Protein AF-A0A2D4PWD9-F1 (afdb_monomer_lite)

Foldseek 3Di:
DLPVVQFAQALDDPVNVVVVVVVLVVLLVVLCVVLVVCVVCVVVSVVVSVVSVVVVVCVVPVVNVVVVVVVVLVVLVVQLVQLVVQVVVAPPPGDRPASPGNDCDPVNVVLQVVQVVCNNSRNNVVRDDPPRSVSSVVNNVVSVPDPVNVVD

pLDDT: mean 88.58, std 8.9, range [54.0, 98.25]

Structure (mmCIF, N/CA/C/O backbone):
data_AF-A0A2D4PWD9-F1
#
_entry.id   AF-A0A2D4PWD9-F1
#
loop_
_atom_site.group_PDB
_atom_site.id
_atom_site.type_symbol
_atom_site.label_atom_id
_atom_site.label_alt_id
_atom_site.label_comp_id
_atom_site.label_asym_id
_atom_site.label_entity_id
_atom_site.label_seq_id
_atom_site.pdbx_PDB_ins_code
_atom_site.Cartn_x
_atom_site.Cartn_y
_atom_site.Cartn_z
_atom_site.occupancy
_atom_site.B_iso_or_equiv
_atom_site.auth_seq_id
_atom_site.auth_comp_id
_atom_site.auth_asym_id
_atom_site.auth_atom_id
_atom_site.pdbx_PDB_model_num
ATOM 1 N N . ILE A 1 1 ? -8.750 5.562 11.734 1.00 54.00 1 ILE A N 1
ATOM 2 C CA . ILE A 1 1 ? -9.016 4.575 10.631 1.00 54.00 1 ILE A CA 1
ATOM 3 C C . ILE A 1 1 ? -9.297 5.305 9.314 1.00 54.00 1 ILE A C 1
ATOM 5 O O . ILE A 1 1 ? -10.301 6.013 9.223 1.00 54.00 1 ILE A O 1
ATOM 9 N N . LEU A 1 2 ? -8.408 5.111 8.326 1.00 61.44 2 LEU A N 1
ATOM 10 C CA . LEU A 1 2 ? -8.312 5.869 7.065 1.00 61.44 2 LEU A CA 1
ATOM 11 C C . LEU A 1 2 ? -8.272 7.375 7.330 1.00 61.44 2 LEU A C 1
ATOM 13 O O . LEU A 1 2 ? -9.265 8.077 7.161 1.00 61.44 2 LEU A O 1
ATOM 17 N N . HIS A 1 3 ? -7.117 7.818 7.822 1.00 69.50 3 HIS A N 1
ATOM 18 C CA . HIS A 1 3 ? -6.746 9.223 7.958 1.00 69.50 3 HIS A CA 1
ATOM 19 C C . HIS A 1 3 ? -6.850 9.896 6.583 1.00 69.50 3 HIS A C 1
ATOM 21 O O . HIS A 1 3 ? -6.046 9.552 5.710 1.00 69.50 3 HIS A O 1
ATOM 27 N N . PRO A 1 4 ? -7.837 10.785 6.348 1.00 69.12 4 PRO A N 1
ATOM 28 C CA . PRO A 1 4 ? -8.014 11.440 5.049 1.00 69.12 4 PRO A CA 1
ATOM 29 C C . PRO A 1 4 ? -6.763 12.203 4.602 1.00 69.12 4 PRO A C 1
ATOM 31 O O . PRO A 1 4 ? -6.485 12.306 3.414 1.00 69.12 4 PRO A O 1
ATOM 34 N N . GLU A 1 5 ? -5.980 12.686 5.565 1.00 70.94 5 GLU A N 1
ATOM 35 C CA . GLU A 1 5 ? -4.695 13.343 5.356 1.00 70.94 5 GLU A CA 1
ATOM 36 C C . GLU A 1 5 ? -3.582 12.404 4.854 1.00 70.94 5 GLU A C 1
ATOM 38 O O . GLU A 1 5 ? -2.580 12.878 4.325 1.00 70.94 5 GLU A O 1
ATOM 43 N N . LEU A 1 6 ? -3.740 11.082 4.996 1.00 74.25 6 LEU A N 1
ATOM 44 C CA . LEU A 1 6 ? -2.744 10.085 4.583 1.00 74.25 6 LEU A CA 1
ATOM 45 C C . LEU A 1 6 ? -3.172 9.270 3.359 1.00 74.25 6 LEU A C 1
ATOM 47 O O . LEU A 1 6 ? -2.309 8.848 2.594 1.00 74.25 6 LEU A O 1
ATOM 51 N N . ALA A 1 7 ? -4.472 9.026 3.186 1.00 78.81 7 ALA A N 1
ATOM 52 C CA . ALA A 1 7 ? -5.013 8.170 2.135 1.00 78.81 7 ALA A CA 1
ATOM 53 C C . ALA A 1 7 ? -5.867 8.975 1.145 1.00 78.81 7 ALA A C 1
ATOM 55 O O . ALA A 1 7 ? -6.937 9.469 1.496 1.00 78.81 7 ALA A O 1
ATOM 56 N N . VAL A 1 8 ? -5.414 9.049 -0.107 1.00 77.94 8 VAL A N 1
ATOM 57 C CA . VAL A 1 8 ? -6.064 9.768 -1.212 1.00 77.94 8 VAL A CA 1
ATOM 58 C C . VAL A 1 8 ? -6.384 8.777 -2.332 1.00 77.94 8 VAL A C 1
ATOM 60 O O . VAL A 1 8 ? -5.628 7.838 -2.564 1.00 77.94 8 VAL A O 1
ATOM 63 N N . ASP A 1 9 ? -7.509 8.960 -3.025 1.00 80.25 9 ASP A N 1
ATOM 64 C CA . ASP A 1 9 ? -7.923 8.103 -4.151 1.00 80.25 9 ASP A CA 1
ATOM 65 C C . ASP A 1 9 ? -8.087 6.613 -3.769 1.00 80.25 9 ASP A C 1
ATOM 67 O O . ASP A 1 9 ? -7.788 5.701 -4.541 1.00 80.25 9 ASP A O 1
ATOM 71 N N . SER A 1 10 ? -8.558 6.354 -2.543 1.00 82.94 10 SER A N 1
ATOM 72 C CA . SER A 1 10 ? -8.861 5.000 -2.064 1.00 82.94 10 SER A CA 1
ATOM 73 C C . SER A 1 10 ? -9.978 4.352 -2.884 1.00 82.94 10 SER A C 1
ATOM 75 O O . SER A 1 10 ? -10.996 4.977 -3.175 1.00 82.94 10 SER A O 1
ATOM 77 N N . MET A 1 11 ? -9.820 3.063 -3.192 1.00 85.50 11 MET A N 1
ATOM 78 C CA . MET A 1 11 ? -10.855 2.256 -3.849 1.00 85.50 11 MET A CA 1
ATOM 79 C C . MET A 1 11 ? -11.910 1.745 -2.857 1.00 85.50 11 MET A C 1
ATOM 81 O O . MET A 1 11 ? -12.880 1.104 -3.260 1.00 85.50 11 MET A O 1
ATOM 85 N N . ILE A 1 12 ? -11.738 2.012 -1.556 1.00 82.12 12 ILE A N 1
ATOM 86 C CA . ILE A 1 12 ? -12.722 1.675 -0.527 1.00 82.12 12 ILE A CA 1
ATOM 87 C C . ILE A 1 12 ? -13.930 2.610 -0.677 1.00 82.12 12 ILE A C 1
ATOM 89 O O . ILE A 1 12 ? -13.784 3.823 -0.505 1.00 82.12 12 ILE A O 1
ATOM 93 N N . PRO A 1 13 ? -15.143 2.081 -0.919 1.00 82.12 13 PRO A N 1
ATOM 94 C CA . PRO A 1 13 ? -16.329 2.918 -1.032 1.00 82.12 13 PRO A CA 1
ATOM 95 C C . PRO A 1 13 ? -16.609 3.701 0.256 1.00 82.12 13 PRO A C 1
ATOM 97 O O . PRO A 1 13 ? -16.498 3.158 1.358 1.00 82.12 13 PRO A O 1
ATOM 100 N N . ALA A 1 14 ? -17.068 4.950 0.134 1.00 76.69 14 ALA A N 1
ATOM 101 C CA . ALA A 1 14 ? -17.352 5.816 1.284 1.00 76.69 14 ALA A CA 1
ATOM 102 C C . ALA A 1 14 ? -18.317 5.172 2.301 1.00 76.69 14 ALA A C 1
ATOM 104 O O . ALA A 1 14 ? -18.103 5.265 3.512 1.00 76.69 14 ALA A O 1
ATOM 105 N N . TYR A 1 15 ? -19.331 4.439 1.821 1.00 78.38 15 TYR A N 1
ATOM 106 C CA . TYR A 1 15 ? -20.274 3.727 2.689 1.00 78.38 15 TYR A CA 1
ATOM 107 C C . TYR A 1 15 ? -19.588 2.659 3.554 1.00 78.38 15 TYR A C 1
ATOM 109 O O . TYR A 1 15 ? -20.003 2.435 4.691 1.00 78.38 15 TYR A O 1
ATOM 117 N N . ALA A 1 16 ? -18.540 2.001 3.047 1.00 80.25 16 ALA A N 1
ATOM 118 C CA . ALA A 1 16 ? -17.825 0.960 3.777 1.00 80.25 16 ALA A CA 1
ATOM 119 C C . ALA A 1 16 ? -17.038 1.572 4.940 1.00 80.25 16 ALA A C 1
ATOM 121 O O . ALA A 1 16 ? -17.105 1.062 6.057 1.00 80.25 16 ALA A O 1
ATOM 122 N N . THR A 1 17 ? -16.379 2.712 4.714 1.00 74.62 17 THR A N 1
ATOM 123 C CA . THR A 1 17 ? -15.686 3.473 5.765 1.00 74.62 17 THR A CA 1
ATOM 124 C C . THR A 1 17 ? -16.652 3.928 6.860 1.00 74.62 17 THR A C 1
ATOM 126 O O . THR A 1 17 ? -16.373 3.741 8.047 1.00 74.62 17 THR A O 1
ATOM 129 N N . THR A 1 18 ? -17.821 4.457 6.484 1.00 76.81 18 THR A N 1
ATOM 130 C CA . THR A 1 18 ? -18.871 4.852 7.439 1.00 76.81 18 THR A CA 1
ATOM 131 C C . THR A 1 18 ? -19.402 3.653 8.224 1.00 76.81 18 THR A C 1
ATOM 133 O O . THR A 1 18 ? -19.529 3.727 9.447 1.00 76.81 18 THR A O 1
ATOM 136 N N . ARG A 1 19 ? -19.646 2.519 7.553 1.00 81.25 19 ARG A N 1
ATOM 137 C CA . ARG A 1 19 ? -20.114 1.286 8.200 1.00 81.25 19 ARG A CA 1
ATOM 138 C C . ARG A 1 19 ? -19.096 0.738 9.195 1.00 81.25 19 ARG A C 1
ATOM 140 O O . ARG A 1 19 ? -19.495 0.332 10.277 1.00 81.25 19 ARG A O 1
ATOM 147 N N . ILE A 1 20 ? -17.801 0.769 8.871 1.00 78.94 20 ILE A N 1
ATOM 148 C CA . ILE A 1 20 ? -16.732 0.340 9.788 1.00 78.94 20 ILE A CA 1
ATOM 149 C C . ILE A 1 20 ? -16.754 1.189 11.063 1.00 78.94 20 ILE A C 1
ATOM 151 O O . ILE A 1 20 ? -16.763 0.636 12.161 1.00 78.94 20 ILE A O 1
ATOM 155 N N . ARG A 1 21 ? -16.824 2.522 10.934 1.00 74.19 21 ARG A N 1
ATOM 156 C CA . ARG A 1 21 ? -16.899 3.427 12.096 1.00 74.19 21 ARG A CA 1
ATOM 157 C C . ARG A 1 21 ? -18.152 3.177 12.937 1.00 74.19 21 ARG A C 1
ATOM 159 O O . ARG A 1 21 ? -18.052 3.077 14.155 1.00 74.19 21 ARG A O 1
ATOM 166 N N . SER A 1 22 ? -19.309 3.021 12.293 1.00 81.94 22 SER A N 1
ATOM 167 C CA . SER A 1 22 ? -20.564 2.708 12.987 1.00 81.94 22 SER A CA 1
ATOM 168 C C . SER A 1 22 ? -20.499 1.358 13.703 1.00 81.94 22 SER A C 1
ATOM 170 O O . SER A 1 22 ? -20.872 1.270 14.867 1.00 81.94 22 SER A O 1
ATOM 172 N N . GLN A 1 23 ? -19.964 0.318 13.061 1.00 83.44 23 GLN A N 1
ATOM 173 C CA . GLN A 1 23 ? -19.854 -1.014 13.651 1.00 83.44 23 GLN A CA 1
ATOM 174 C C . GLN A 1 23 ? -18.944 -1.025 14.883 1.00 83.44 23 GLN A C 1
ATOM 176 O O . GLN A 1 23 ? -19.243 -1.718 15.854 1.00 83.44 23 GLN A O 1
ATOM 181 N N . ILE A 1 24 ? -17.869 -0.235 14.875 1.00 79.88 24 ILE A N 1
ATOM 182 C CA . ILE A 1 24 ? -16.999 -0.049 16.039 1.00 79.88 24 ILE A CA 1
ATOM 183 C C . ILE A 1 24 ? -17.777 0.560 17.213 1.00 79.88 24 ILE A C 1
ATOM 185 O O . ILE A 1 24 ? -17.752 -0.009 18.304 1.00 79.88 24 ILE A O 1
ATOM 189 N N . GLY A 1 25 ? -18.498 1.664 16.981 1.00 79.62 25 GLY A N 1
ATOM 190 C CA . GLY A 1 25 ? -19.313 2.312 18.015 1.00 79.62 25 GLY A CA 1
ATOM 191 C C . GLY A 1 25 ? -20.409 1.389 18.553 1.00 79.62 25 GLY A C 1
ATOM 192 O O . GLY A 1 25 ? -20.536 1.214 19.761 1.00 79.62 25 GLY A O 1
ATOM 193 N N . ASN A 1 26 ? -21.127 0.707 17.657 1.00 87.06 26 ASN A N 1
ATOM 194 C CA . ASN A 1 26 ? -22.177 -0.240 18.030 1.00 87.06 26 ASN A CA 1
ATOM 195 C C . ASN A 1 26 ? -21.620 -1.403 18.863 1.00 87.06 26 ASN A C 1
ATOM 197 O O . ASN A 1 26 ? -22.232 -1.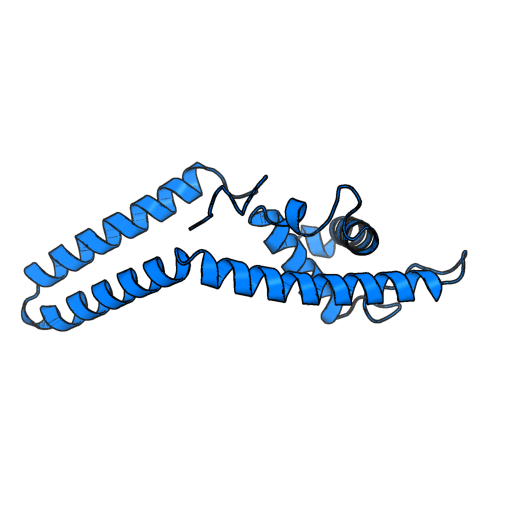797 19.847 1.00 87.06 26 ASN A O 1
ATOM 201 N N . THR A 1 27 ? -20.439 -1.926 18.511 1.00 87.81 27 THR A N 1
ATOM 202 C CA . THR A 1 27 ? -19.793 -3.011 19.269 1.00 87.81 27 THR A CA 1
ATOM 203 C C . THR A 1 27 ? -19.431 -2.564 20.684 1.00 87.81 27 THR A C 1
ATOM 205 O O . THR A 1 27 ? -19.556 -3.346 21.622 1.00 87.81 27 THR A O 1
ATOM 208 N N . GLU A 1 28 ? -18.992 -1.316 20.868 1.00 86.81 28 GLU A N 1
ATOM 209 C CA . GLU A 1 28 ? -18.720 -0.780 22.204 1.00 86.81 28 GLU A CA 1
ATOM 210 C C . GLU A 1 28 ? -19.991 -0.718 23.062 1.00 86.81 28 GLU A C 1
ATOM 212 O O . GLU A 1 28 ? -19.960 -1.142 24.221 1.00 86.81 28 GLU A O 1
ATOM 217 N N . SER A 1 29 ? -21.096 -0.219 22.499 1.00 89.56 29 SER A N 1
ATOM 218 C CA . SER A 1 29 ? -22.393 -0.154 23.182 1.00 89.56 29 SER A CA 1
ATOM 219 C C . SER A 1 29 ? -22.937 -1.544 23.515 1.00 89.56 29 SER A C 1
ATOM 221 O O . SER A 1 29 ? -23.384 -1.768 24.638 1.00 89.56 29 SER A O 1
ATOM 223 N N . GLU A 1 30 ? -22.831 -2.491 22.581 1.00 93.56 30 GLU A N 1
ATOM 224 C CA . GLU A 1 30 ? -23.272 -3.877 22.768 1.00 93.56 30 GLU A CA 1
ATOM 225 C C . GLU A 1 30 ? -22.489 -4.566 23.893 1.00 93.56 30 GLU A C 1
ATOM 227 O O . GLU A 1 30 ? -23.071 -5.214 24.757 1.00 93.56 30 GLU A O 1
ATOM 232 N N . LEU A 1 31 ? -21.162 -4.380 23.943 1.00 93.12 31 LEU A N 1
ATOM 233 C CA . LEU A 1 31 ? -20.327 -4.932 25.015 1.00 93.12 31 LEU A CA 1
ATOM 234 C C . LEU A 1 31 ? -20.689 -4.362 26.388 1.00 93.12 31 LEU A C 1
ATOM 236 O O . LEU A 1 31 ? -20.618 -5.087 27.377 1.00 93.12 31 LEU A O 1
ATOM 240 N N . LYS A 1 32 ? -21.077 -3.082 26.456 1.00 91.94 32 LYS A N 1
ATOM 241 C CA . LYS A 1 32 ? -21.540 -2.467 27.703 1.00 91.94 32 LYS A CA 1
ATOM 242 C C . LYS A 1 32 ? -22.862 -3.088 28.160 1.00 91.94 32 LYS A C 1
ATOM 244 O O . LYS A 1 32 ? -22.972 -3.478 29.315 1.00 91.94 32 LYS A O 1
ATOM 249 N N . LYS A 1 33 ? -23.817 -3.238 27.241 1.00 94.94 33 LYS A N 1
ATOM 250 C CA . LYS A 1 33 ? -25.109 -3.875 27.512 1.00 94.94 33 LYS A CA 1
ATOM 251 C C . LYS A 1 33 ? -24.940 -5.324 27.990 1.00 94.94 33 LYS A C 1
ATOM 253 O O . LYS A 1 33 ? -25.491 -5.697 29.017 1.00 94.94 33 LYS A O 1
ATOM 258 N N . LEU A 1 34 ? -24.104 -6.114 27.312 1.00 95.62 34 LEU A N 1
ATOM 259 C CA . LEU A 1 34 ? -23.828 -7.503 27.701 1.00 95.62 34 LEU A CA 1
ATOM 260 C C . LEU A 1 34 ? -23.184 -7.620 29.090 1.00 95.62 34 LEU A C 1
ATOM 262 O O . LEU A 1 34 ? -23.442 -8.597 29.790 1.00 95.62 34 LEU A O 1
ATOM 266 N N . ALA A 1 35 ? -22.375 -6.636 29.496 1.00 94.75 35 ALA A N 1
ATOM 267 C CA . ALA A 1 35 ? -21.790 -6.585 30.834 1.00 94.75 35 ALA A CA 1
ATOM 268 C C . ALA A 1 35 ? -22.833 -6.297 31.931 1.00 94.75 35 ALA A C 1
ATOM 270 O O . ALA A 1 35 ? -22.670 -6.768 33.052 1.00 94.75 35 ALA A O 1
ATOM 271 N N . GLU A 1 36 ? -23.886 -5.536 31.616 1.00 94.38 36 GLU A N 1
ATOM 272 C CA . GLU A 1 36 ? -25.007 -5.251 32.525 1.00 94.38 36 GLU A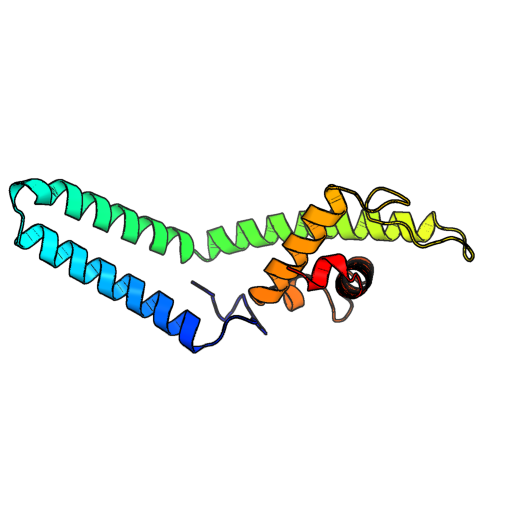 CA 1
ATOM 273 C C . GLU A 1 36 ? -25.970 -6.450 32.625 1.00 94.38 36 GLU A C 1
ATOM 275 O O . GLU A 1 36 ? -26.454 -6.765 33.710 1.00 94.38 36 GLU A O 1
ATOM 280 N N . GLU A 1 37 ? -26.215 -7.148 31.511 1.00 96.56 37 GLU A N 1
ATOM 281 C CA . GLU A 1 37 ? -27.123 -8.305 31.438 1.00 96.56 37 GLU A CA 1
ATOM 282 C C . GLU A 1 37 ? -26.520 -9.606 31.998 1.00 96.56 37 GLU A C 1
ATOM 284 O O . GLU A 1 37 ? -27.268 -10.505 32.378 1.00 96.56 37 GLU A O 1
ATOM 289 N N . ASN A 1 38 ? -25.186 -9.718 32.064 1.00 95.38 38 ASN A N 1
ATOM 290 C CA . ASN A 1 38 ? -24.480 -10.928 32.510 1.00 95.38 38 ASN A CA 1
ATOM 291 C C . ASN A 1 38 ? -23.438 -10.584 33.599 1.00 95.38 38 ASN A C 1
ATOM 293 O O . ASN A 1 38 ? -22.249 -10.442 33.284 1.00 95.38 38 ASN A O 1
ATOM 297 N N . PRO A 1 39 ? -23.852 -10.428 34.875 1.00 93.81 39 PRO A N 1
ATOM 298 C CA . PRO A 1 39 ? -22.962 -10.010 35.966 1.00 93.81 39 PRO A CA 1
ATOM 299 C C . PRO A 1 39 ? -21.792 -10.969 36.228 1.00 93.81 39 PRO A C 1
ATOM 301 O O . PRO A 1 39 ? -20.708 -10.543 36.613 1.00 93.81 39 PRO A O 1
ATOM 304 N N . ASP A 1 40 ? -21.986 -12.264 35.984 1.00 95.50 40 ASP A N 1
ATOM 305 C CA . ASP A 1 40 ? -20.975 -13.320 36.105 1.00 95.50 40 ASP A CA 1
ATOM 306 C C . ASP A 1 40 ? -19.857 -13.212 35.052 1.00 95.50 40 ASP A C 1
ATOM 308 O O . ASP A 1 40 ? -18.727 -13.643 35.286 1.00 95.50 40 ASP A O 1
ATOM 312 N N . LEU A 1 41 ? -20.151 -12.595 33.904 1.00 95.56 41 LEU A N 1
ATOM 313 C CA . LEU A 1 41 ? -19.213 -12.371 32.800 1.00 95.56 41 LEU A CA 1
ATOM 314 C C . LEU A 1 41 ? -18.768 -10.906 32.676 1.00 95.56 41 LEU A C 1
ATOM 316 O O . LEU A 1 41 ? -18.041 -10.561 31.736 1.00 95.56 41 LEU A O 1
ATOM 320 N N . GLN A 1 42 ? -19.179 -10.043 33.608 1.00 94.38 42 GLN A N 1
ATOM 321 C CA . GLN A 1 42 ? -18.963 -8.597 33.554 1.00 94.38 42 GLN A CA 1
ATOM 322 C C . GLN A 1 42 ? -17.486 -8.241 33.325 1.00 94.38 42 GLN A C 1
ATOM 324 O O . GLN A 1 42 ? -17.161 -7.483 32.405 1.00 94.38 42 GLN A O 1
ATOM 329 N N . ASP A 1 43 ? -16.576 -8.852 34.085 1.00 95.44 43 ASP A N 1
ATOM 330 C CA . ASP A 1 43 ? -15.133 -8.615 33.965 1.00 95.44 43 ASP A CA 1
ATOM 331 C C . ASP A 1 43 ? -14.586 -8.991 32.580 1.00 95.44 43 ASP A C 1
ATOM 333 O O . ASP A 1 43 ? -13.749 -8.279 32.014 1.00 95.44 43 ASP A O 1
ATOM 337 N N . ALA A 1 44 ? -15.086 -10.079 31.985 1.00 96.12 44 ALA A N 1
ATOM 338 C CA . ALA A 1 44 ? -14.673 -10.519 30.656 1.00 96.12 44 ALA A CA 1
ATOM 339 C C . ALA A 1 44 ? -15.126 -9.531 29.566 1.00 96.12 44 ALA A C 1
ATOM 341 O O . ALA A 1 44 ? -14.349 -9.204 28.658 1.00 96.12 44 ALA A O 1
ATOM 342 N N . TYR A 1 45 ? -16.352 -9.006 29.668 1.00 95.12 45 TYR A N 1
ATOM 343 C CA . TYR A 1 45 ? -16.868 -7.994 28.744 1.00 95.12 45 TYR A CA 1
ATOM 344 C C . TYR A 1 45 ? -16.136 -6.656 28.883 1.00 95.12 45 TYR A C 1
ATOM 346 O O . TYR A 1 45 ? -15.723 -6.085 27.867 1.00 95.12 45 TYR A O 1
ATOM 354 N N . ILE A 1 46 ? -15.871 -6.200 30.113 1.00 92.31 46 ILE A N 1
ATOM 355 C CA . ILE A 1 46 ? -15.074 -4.991 30.376 1.00 92.31 46 ILE A CA 1
ATOM 356 C C . ILE A 1 46 ? -13.656 -5.151 29.811 1.00 92.31 46 ILE A C 1
ATOM 358 O O . ILE A 1 46 ? -13.150 -4.262 29.117 1.00 92.31 46 ILE A O 1
ATOM 362 N N . ALA A 1 47 ? -13.014 -6.303 30.026 1.00 94.44 47 ALA A N 1
ATOM 363 C CA . ALA A 1 47 ? -11.693 -6.584 29.470 1.00 94.44 47 ALA A CA 1
ATOM 364 C C . ALA A 1 47 ? -11.696 -6.554 27.931 1.00 94.44 47 ALA A C 1
ATOM 366 O O . ALA A 1 47 ? -10.788 -5.983 27.315 1.00 94.44 47 ALA A O 1
ATOM 367 N N . LYS A 1 48 ? -12.725 -7.120 27.289 1.00 93.75 48 LYS A N 1
ATOM 368 C CA . LYS A 1 48 ? -12.891 -7.080 25.828 1.00 93.75 48 LYS A CA 1
ATOM 369 C C . LYS A 1 48 ? -13.112 -5.655 25.317 1.00 93.75 48 LYS A C 1
ATOM 371 O O . LYS A 1 48 ? -12.491 -5.274 24.323 1.00 93.75 48 LYS A O 1
ATOM 376 N N . GLN A 1 49 ? -13.914 -4.851 26.014 1.00 90.44 49 GLN A N 1
ATOM 377 C CA . GLN A 1 49 ? -14.135 -3.440 25.690 1.00 90.44 49 GLN A CA 1
ATOM 378 C C . GLN A 1 49 ? -12.831 -2.633 25.787 1.00 90.44 49 GLN A C 1
ATOM 380 O O . GLN A 1 49 ? -12.497 -1.880 24.871 1.00 90.44 49 GLN A O 1
ATOM 385 N N . LYS A 1 50 ? -12.036 -2.846 26.844 1.00 89.69 50 LYS A N 1
ATOM 386 C CA . LYS A 1 50 ? -10.722 -2.207 27.010 1.00 89.69 50 LYS A CA 1
ATOM 387 C C . LYS A 1 50 ? -9.758 -2.577 25.878 1.00 89.69 50 LYS A C 1
ATOM 389 O O . LYS A 1 50 ? -9.087 -1.700 25.338 1.00 89.69 50 LYS A O 1
ATOM 394 N N . ARG A 1 51 ? -9.721 -3.853 25.470 1.00 88.81 51 ARG A N 1
ATOM 395 C CA . ARG A 1 51 ? -8.916 -4.312 24.320 1.00 88.81 51 ARG A CA 1
ATOM 396 C C . ARG A 1 51 ? -9.357 -3.660 23.008 1.00 88.81 51 ARG A C 1
ATOM 398 O O . ARG A 1 51 ? -8.498 -3.281 22.217 1.00 88.81 51 ARG A O 1
ATOM 405 N N . LEU A 1 52 ? -10.666 -3.522 22.780 1.00 86.50 52 LEU A N 1
ATOM 406 C CA . LEU A 1 52 ? -11.204 -2.846 21.596 1.00 86.50 52 LEU A CA 1
ATOM 407 C C . LEU A 1 52 ? -10.772 -1.373 21.559 1.00 86.50 52 LEU A C 1
ATOM 409 O O . LEU A 1 52 ? -10.228 -0.935 20.549 1.00 86.50 52 LEU A O 1
ATOM 413 N N . LYS A 1 53 ? -10.934 -0.642 22.671 1.00 83.25 53 LYS A N 1
ATOM 414 C CA . LYS A 1 53 ? -10.505 0.761 22.791 1.00 83.25 53 LYS A CA 1
ATOM 415 C C . LYS A 1 53 ? -9.011 0.941 22.558 1.00 83.25 53 LYS A C 1
ATOM 417 O O . LYS A 1 53 ? -8.632 1.806 21.780 1.00 83.25 53 LYS A O 1
ATOM 422 N N . SER A 1 54 ? -8.178 0.099 23.172 1.00 83.38 54 SER A N 1
ATOM 423 C CA . SER A 1 54 ? -6.724 0.149 22.972 1.00 83.38 54 SER A CA 1
ATOM 424 C C . SER A 1 54 ? -6.360 -0.010 21.498 1.00 83.38 54 SER A C 1
ATOM 426 O O . SER A 1 54 ? -5.661 0.835 20.958 1.00 83.38 54 SER A O 1
ATOM 428 N N . LYS A 1 55 ? -6.907 -1.027 20.813 1.00 79.25 55 LYS A N 1
ATOM 429 C CA . LYS A 1 55 ? -6.639 -1.243 19.382 1.00 79.25 55 LYS A CA 1
ATOM 430 C C . LYS A 1 55 ? -7.058 -0.056 18.514 1.00 79.25 55 LYS A C 1
ATOM 432 O O . LYS A 1 55 ? -6.378 0.253 17.543 1.00 79.25 55 LYS A O 1
ATOM 437 N N . LEU A 1 56 ? -8.171 0.600 18.843 1.00 76.75 56 LEU A N 1
ATOM 438 C CA . LEU A 1 56 ? -8.614 1.801 18.129 1.00 76.75 56 LEU A CA 1
ATOM 439 C C . LEU A 1 56 ? -7.650 2.965 18.344 1.00 76.75 56 LEU A C 1
ATOM 441 O O . LEU A 1 56 ? -7.243 3.590 17.373 1.00 76.75 56 LEU A O 1
ATOM 445 N N . MET A 1 57 ? -7.241 3.208 19.591 1.00 73.62 57 MET A N 1
ATOM 446 C CA . MET A 1 57 ? -6.270 4.254 19.919 1.00 73.62 57 MET A CA 1
ATOM 447 C C . MET A 1 57 ? -4.919 4.016 19.239 1.00 73.62 57 MET A C 1
ATOM 449 O O . MET A 1 57 ? -4.335 4.956 18.708 1.00 73.62 57 MET A O 1
ATOM 453 N N . ASP A 1 58 ? -4.450 2.768 19.199 1.00 70.12 58 ASP A N 1
ATOM 454 C CA . ASP A 1 58 ? -3.216 2.398 18.500 1.00 70.12 58 ASP A CA 1
ATOM 455 C C . ASP A 1 58 ? -3.329 2.666 16.990 1.00 70.12 58 ASP A C 1
ATOM 457 O O . ASP A 1 58 ? -2.387 3.158 16.369 1.00 70.12 58 ASP A O 1
ATOM 461 N N . HIS A 1 59 ? -4.498 2.395 16.398 1.00 69.50 59 HIS A N 1
ATOM 462 C CA . HIS A 1 59 ? -4.773 2.645 14.979 1.00 69.50 59 HIS A CA 1
ATOM 463 C C . HIS A 1 59 ? -5.005 4.126 14.640 1.00 69.50 59 HIS A C 1
ATOM 465 O O . HIS A 1 59 ? -4.834 4.504 13.481 1.00 69.50 59 HIS A O 1
ATOM 471 N N . ASP A 1 60 ? -5.402 4.947 15.613 1.00 71.00 60 ASP A N 1
ATOM 472 C CA . ASP A 1 60 ? -5.573 6.398 15.464 1.00 71.00 60 ASP A CA 1
ATOM 473 C C . ASP A 1 60 ? -4.307 7.179 15.875 1.00 71.00 60 ASP A C 1
ATOM 475 O O . ASP A 1 60 ? -4.245 8.405 15.738 1.00 71.00 60 ASP A O 1
ATOM 479 N N . ASN A 1 61 ? -3.257 6.488 16.336 1.00 81.75 61 ASN A N 1
ATOM 480 C CA . ASN A 1 61 ? -1.964 7.094 16.624 1.00 81.75 61 ASN A CA 1
ATOM 481 C C . ASN A 1 61 ? -1.217 7.429 15.323 1.00 81.75 61 ASN A C 1
ATOM 483 O O . ASN A 1 61 ? -0.412 6.647 14.809 1.00 81.75 61 ASN A O 1
ATOM 487 N N . ILE A 1 62 ? -1.444 8.646 14.829 1.00 81.62 62 ILE A N 1
ATOM 488 C CA . ILE A 1 62 ? -0.831 9.178 13.604 1.00 81.62 62 ILE A CA 1
ATOM 489 C C . ILE A 1 62 ? 0.699 9.071 13.626 1.00 81.62 62 ILE A C 1
ATOM 491 O O . ILE A 1 62 ? 1.287 8.746 12.601 1.00 81.62 62 ILE A O 1
ATOM 495 N N . LYS A 1 63 ? 1.358 9.290 14.773 1.00 84.94 63 LYS A N 1
ATOM 496 C CA . LYS A 1 63 ? 2.829 9.216 14.864 1.00 84.94 63 LYS A CA 1
ATOM 497 C C . LYS A 1 63 ? 3.340 7.797 14.629 1.00 84.94 63 LYS A C 1
ATOM 499 O O . LYS A 1 63 ? 4.345 7.599 13.952 1.00 84.94 63 LYS A O 1
ATOM 504 N N . TYR A 1 64 ? 2.649 6.806 15.188 1.00 83.94 64 TYR A N 1
ATOM 505 C CA . TYR A 1 64 ? 2.985 5.402 14.969 1.00 83.94 64 TYR A CA 1
ATOM 506 C C . TYR A 1 64 ? 2.736 4.993 13.513 1.00 83.94 64 TYR A C 1
ATOM 508 O O . TYR A 1 64 ? 3.593 4.368 12.891 1.00 83.94 64 TYR A O 1
ATOM 516 N N . LEU A 1 65 ? 1.606 5.421 12.942 1.00 83.12 65 LEU A N 1
ATOM 517 C CA . LEU A 1 65 ? 1.288 5.181 11.537 1.00 83.12 65 LEU A CA 1
ATOM 518 C C . LEU A 1 65 ? 2.309 5.831 10.593 1.00 83.12 65 LEU A C 1
ATOM 520 O O . LEU A 1 65 ? 2.759 5.182 9.655 1.00 83.12 65 LEU A O 1
ATOM 524 N N . GLN A 1 66 ? 2.721 7.071 10.862 1.00 86.44 66 GLN A N 1
ATOM 525 C CA . GLN A 1 66 ? 3.783 7.756 10.119 1.00 86.44 66 GLN A CA 1
ATOM 526 C C . GLN A 1 66 ? 5.084 6.957 10.148 1.00 86.44 66 GLN A C 1
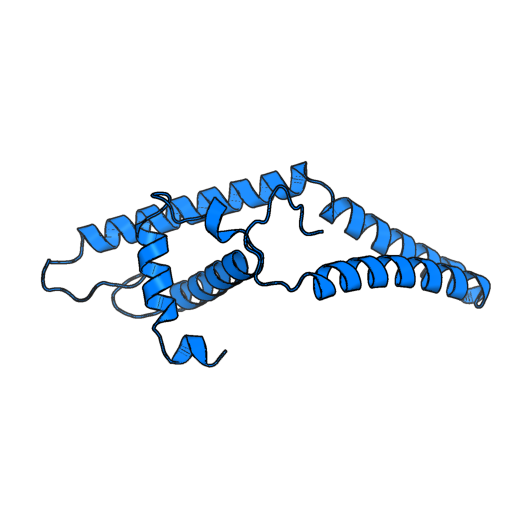ATOM 528 O O . GLN A 1 66 ? 5.653 6.706 9.095 1.00 86.44 66 GLN A O 1
ATOM 533 N N . LYS A 1 67 ? 5.496 6.450 11.316 1.00 90.62 67 LYS A N 1
ATOM 534 C CA . LYS A 1 67 ? 6.699 5.615 11.420 1.00 90.62 67 LYS A CA 1
ATOM 535 C C . LYS A 1 67 ? 6.627 4.370 10.525 1.00 90.62 67 LYS A C 1
ATOM 537 O O . LYS A 1 67 ? 7.589 4.076 9.822 1.00 90.62 67 LYS A O 1
ATOM 542 N N . ILE A 1 68 ? 5.495 3.661 10.523 1.00 89.44 68 ILE A N 1
ATOM 543 C CA . ILE A 1 68 ? 5.290 2.496 9.642 1.00 89.44 68 ILE A CA 1
ATOM 544 C C . ILE A 1 68 ? 5.353 2.915 8.169 1.00 89.44 68 ILE A C 1
ATOM 546 O O . ILE A 1 68 ? 5.955 2.227 7.347 1.00 89.44 68 ILE A O 1
ATOM 550 N N . LEU A 1 69 ? 4.729 4.042 7.825 1.00 89.06 69 LEU A N 1
ATOM 551 C CA . LEU A 1 69 ? 4.733 4.571 6.465 1.00 89.06 69 LEU A CA 1
ATOM 552 C C . LEU A 1 69 ? 6.136 4.987 6.003 1.00 89.06 69 LEU A C 1
ATOM 554 O O . LEU A 1 69 ? 6.449 4.803 4.830 1.00 89.06 69 LEU A O 1
ATOM 558 N N . ASP A 1 70 ? 6.975 5.504 6.896 1.00 92.25 70 ASP A N 1
ATOM 559 C CA . ASP A 1 70 ? 8.363 5.866 6.598 1.00 92.25 70 ASP A CA 1
ATOM 560 C C . ASP A 1 70 ? 9.241 4.617 6.415 1.00 92.25 70 ASP A C 1
ATOM 562 O O . ASP A 1 70 ? 10.101 4.573 5.537 1.00 92.25 70 ASP A O 1
ATOM 566 N N . GLU A 1 71 ? 9.019 3.570 7.215 1.00 94.56 71 GLU A N 1
ATOM 567 C CA . GLU A 1 71 ? 9.670 2.266 7.028 1.00 94.56 71 GLU A CA 1
ATOM 568 C C . GLU A 1 71 ? 9.267 1.628 5.693 1.00 94.56 71 GLU A C 1
ATOM 570 O O . GLU A 1 71 ? 10.129 1.147 4.956 1.00 94.56 71 GLU A O 1
ATOM 575 N N . LEU A 1 72 ? 7.981 1.694 5.336 1.00 93.19 72 LEU A N 1
ATOM 576 C CA . LEU A 1 72 ? 7.494 1.256 4.031 1.00 93.19 72 LEU A CA 1
ATOM 577 C C . LEU A 1 72 ? 8.161 2.037 2.893 1.00 93.19 72 LEU A C 1
ATOM 579 O O . LEU A 1 72 ? 8.578 1.429 1.912 1.00 93.19 72 LEU A O 1
ATOM 583 N N . GLU A 1 73 ? 8.282 3.362 3.003 1.00 93.94 73 GLU A N 1
ATOM 584 C CA . GLU A 1 73 ? 8.929 4.172 1.965 1.00 93.94 73 GLU A CA 1
ATOM 585 C C . GLU A 1 73 ? 10.379 3.752 1.721 1.00 93.94 73 GLU A C 1
ATOM 587 O O . GLU A 1 73 ? 10.757 3.605 0.562 1.00 93.94 73 GLU A O 1
ATOM 592 N N . LYS A 1 74 ? 11.141 3.446 2.777 1.00 96.75 74 LYS A N 1
ATOM 593 C CA . LYS A 1 74 ? 12.513 2.929 2.645 1.00 96.75 74 LYS A CA 1
ATOM 594 C C . LYS A 1 74 ? 12.567 1.605 1.887 1.00 96.75 74 LYS A C 1
ATOM 596 O O . LYS A 1 74 ? 13.459 1.404 1.070 1.00 96.75 74 LYS A O 1
ATOM 601 N N . VAL A 1 75 ? 11.617 0.702 2.139 1.00 97.12 75 VAL A N 1
ATOM 602 C CA . VAL A 1 75 ? 11.528 -0.567 1.399 1.00 97.12 75 VAL A CA 1
ATOM 603 C C . VAL A 1 75 ? 11.194 -0.308 -0.071 1.00 97.12 75 VAL A C 1
ATOM 605 O O . VAL A 1 75 ? 11.803 -0.909 -0.951 1.00 97.12 75 VAL A O 1
ATOM 608 N N . LEU A 1 76 ? 10.274 0.615 -0.365 1.00 97.50 76 LEU A N 1
ATOM 609 C CA . LEU A 1 76 ? 9.941 0.970 -1.748 1.00 97.50 76 LEU A CA 1
ATOM 610 C C . LEU A 1 76 ? 11.104 1.662 -2.474 1.00 97.50 76 LEU A C 1
ATOM 612 O O . LEU A 1 76 ? 11.246 1.464 -3.676 1.00 97.50 76 LEU A O 1
ATOM 616 N N . ASP A 1 77 ? 11.950 2.420 -1.772 1.00 98.12 77 ASP A N 1
ATOM 617 C CA . ASP A 1 77 ? 13.178 2.993 -2.343 1.00 98.12 77 ASP A CA 1
ATOM 618 C C . ASP A 1 77 ? 14.195 1.908 -2.716 1.00 98.12 77 ASP A C 1
ATOM 620 O O . ASP A 1 77 ? 14.813 1.970 -3.780 1.00 98.12 77 ASP A O 1
ATOM 624 N N . GLN A 1 78 ? 14.328 0.872 -1.883 1.00 98.25 78 GLN A N 1
ATOM 625 C CA . GLN A 1 78 ? 15.172 -0.285 -2.196 1.00 98.25 78 GLN A CA 1
ATOM 626 C C . GLN A 1 78 ? 14.645 -1.049 -3.414 1.00 98.25 78 GLN A C 1
ATOM 628 O O . GLN A 1 78 ? 15.424 -1.409 -4.293 1.00 98.25 78 GLN A O 1
ATOM 633 N N . VAL A 1 79 ? 13.327 -1.254 -3.499 1.00 98.19 79 VAL A N 1
ATOM 634 C CA . VAL A 1 79 ? 12.690 -1.889 -4.663 1.00 98.19 79 VAL A CA 1
ATOM 635 C C . VAL A 1 79 ? 12.887 -1.052 -5.926 1.00 98.19 79 VAL A C 1
ATOM 637 O O . VAL A 1 79 ? 13.233 -1.608 -6.960 1.00 98.19 79 VAL A O 1
ATOM 640 N N . GLU A 1 80 ? 12.701 0.267 -5.856 1.00 98.12 80 GLU A N 1
ATOM 641 C CA . GLU A 1 80 ? 12.940 1.167 -6.991 1.00 98.12 80 GLU A CA 1
ATOM 642 C C . GLU A 1 80 ? 14.386 1.067 -7.488 1.00 98.12 80 GLU A C 1
ATOM 644 O O . GLU A 1 80 ? 14.615 0.948 -8.688 1.00 98.12 80 GLU A O 1
ATOM 649 N N . THR A 1 81 ? 15.347 1.056 -6.560 1.00 98.12 81 THR A N 1
ATOM 650 C CA . THR A 1 81 ? 16.776 0.929 -6.877 1.00 98.12 81 THR A CA 1
ATOM 651 C C . THR A 1 81 ? 17.075 -0.401 -7.564 1.00 98.12 81 THR A C 1
ATOM 653 O O . THR A 1 81 ? 17.790 -0.437 -8.563 1.00 98.12 81 THR A O 1
ATOM 656 N N . GLU A 1 82 ? 16.505 -1.498 -7.061 1.00 97.62 82 GLU A N 1
ATOM 657 C CA . GLU A 1 82 ? 16.675 -2.812 -7.678 1.00 97.62 82 GLU A CA 1
ATOM 658 C C . GLU A 1 82 ? 16.040 -2.852 -9.075 1.00 97.62 82 GLU A C 1
ATOM 660 O O . GLU A 1 82 ? 16.676 -3.310 -10.018 1.00 97.62 82 GLU A O 1
ATOM 665 N N . LEU A 1 83 ? 14.830 -2.313 -9.257 1.00 96.81 83 LEU A N 1
ATOM 666 C CA . LEU A 1 83 ? 14.178 -2.255 -10.570 1.00 96.81 83 LEU A CA 1
ATOM 667 C C . LEU A 1 83 ? 14.961 -1.399 -11.573 1.00 96.81 83 LEU A C 1
ATOM 669 O O . LEU A 1 83 ? 15.071 -1.775 -12.741 1.00 96.81 83 LEU A O 1
ATOM 673 N N . GLN A 1 84 ? 15.531 -0.279 -11.124 1.00 96.06 84 GLN A N 1
ATOM 674 C CA . GLN A 1 84 ? 16.407 0.547 -11.949 1.00 96.06 84 GLN A CA 1
ATOM 675 C C . GLN A 1 84 ? 17.642 -0.242 -12.393 1.00 96.06 84 GLN A C 1
ATOM 677 O O . GLN A 1 84 ? 17.915 -0.325 -13.589 1.00 96.06 84 GLN A O 1
ATOM 682 N N . ARG A 1 85 ? 18.338 -0.884 -11.448 1.00 95.50 85 ARG A N 1
ATOM 683 C CA . ARG A 1 85 ? 19.506 -1.720 -11.740 1.00 95.50 85 ARG A CA 1
ATOM 684 C C . ARG A 1 85 ? 19.181 -2.798 -12.775 1.00 95.50 85 ARG A C 1
ATOM 686 O O . ARG A 1 85 ? 19.951 -3.021 -13.703 1.00 95.50 85 ARG A O 1
ATOM 693 N N . ARG A 1 86 ? 18.020 -3.446 -12.653 1.00 92.75 86 ARG A N 1
ATOM 694 C CA . ARG A 1 86 ? 17.573 -4.458 -13.620 1.00 92.75 86 ARG A CA 1
ATOM 695 C C . ARG A 1 86 ? 17.368 -3.885 -15.014 1.00 92.75 86 ARG A C 1
ATOM 697 O O . ARG A 1 86 ? 17.747 -4.536 -15.982 1.00 92.75 86 ARG A O 1
ATOM 704 N N . ASN A 1 87 ? 16.800 -2.689 -15.128 1.00 91.38 87 ASN A N 1
ATOM 705 C CA . ASN A 1 87 ? 16.637 -2.025 -16.419 1.00 91.38 87 ASN A CA 1
ATOM 706 C C . ASN A 1 87 ? 17.994 -1.676 -17.050 1.00 91.38 87 ASN A C 1
ATOM 708 O O . ASN A 1 87 ? 18.161 -1.878 -18.247 1.00 91.38 87 ASN A O 1
ATOM 712 N N . GLU A 1 88 ? 18.967 -1.224 -16.255 1.00 92.44 88 GLU A N 1
ATOM 713 C CA . GLU A 1 88 ? 20.329 -0.902 -16.717 1.00 92.44 88 GLU A CA 1
ATOM 714 C C . GLU A 1 88 ? 21.124 -2.147 -17.153 1.00 92.44 88 GLU A C 1
ATOM 716 O O . GLU A 1 88 ? 21.905 -2.088 -18.100 1.00 92.44 88 GLU A O 1
ATOM 721 N N . GLU A 1 89 ? 20.910 -3.287 -16.491 1.00 90.50 89 GLU A N 1
ATOM 722 C CA . GLU A 1 89 ? 21.530 -4.574 -16.839 1.00 90.50 89 GLU A CA 1
ATOM 723 C C . GLU A 1 89 ? 20.842 -5.273 -18.034 1.00 90.50 89 GLU A C 1
ATOM 725 O O . GLU A 1 89 ? 21.368 -6.257 -18.559 1.00 90.50 89 GLU A O 1
ATOM 730 N N . THR A 1 90 ? 19.674 -4.791 -18.480 1.00 87.62 90 THR A N 1
ATOM 731 C CA . THR A 1 90 ? 18.912 -5.405 -19.578 1.00 87.62 90 THR A CA 1
ATOM 732 C C . THR A 1 90 ? 19.365 -4.851 -20.935 1.00 87.62 90 THR A C 1
ATOM 734 O O . THR A 1 90 ? 19.291 -3.643 -21.151 1.00 87.62 90 THR A O 1
ATOM 737 N N . PRO A 1 91 ? 19.787 -5.699 -21.894 1.00 82.06 91 PRO A N 1
ATOM 738 C CA . PRO A 1 91 ? 20.128 -5.244 -23.243 1.00 82.06 91 PRO A CA 1
ATOM 739 C C . PRO A 1 91 ? 18.920 -4.608 -23.948 1.00 82.06 91 PRO A C 1
ATOM 741 O O . PRO A 1 91 ? 17.798 -5.060 -23.740 1.00 82.06 91 PRO A O 1
ATOM 744 N N . GLU A 1 92 ? 19.131 -3.655 -24.866 1.00 74.44 92 GLU A N 1
ATOM 745 C CA . GLU A 1 92 ? 18.043 -2.960 -25.597 1.00 74.44 92 GLU A CA 1
ATOM 746 C C . GLU A 1 92 ? 17.053 -3.900 -26.317 1.00 74.44 92 GLU A C 1
ATOM 748 O O . GLU A 1 92 ? 15.885 -3.561 -26.487 1.00 74.44 92 GLU A O 1
ATOM 753 N N . ASN A 1 93 ? 17.496 -5.104 -26.696 1.00 71.75 93 ASN A N 1
ATOM 754 C CA . ASN A 1 93 ? 16.680 -6.127 -27.367 1.00 71.75 93 ASN A CA 1
ATOM 755 C C . ASN A 1 93 ? 16.249 -7.278 -26.434 1.00 71.75 93 ASN A C 1
ATOM 757 O O . ASN A 1 93 ? 15.705 -8.285 -26.892 1.00 71.75 93 ASN A O 1
ATOM 761 N N . GLY A 1 94 ? 16.554 -7.172 -25.140 1.00 73.44 94 GLY A N 1
ATOM 762 C CA . GLY A 1 94 ? 16.236 -8.167 -24.125 1.00 73.44 94 GLY A CA 1
ATOM 763 C C . GLY A 1 94 ? 14.801 -8.046 -23.618 1.00 73.44 94 GLY A C 1
ATOM 764 O O . GLY A 1 94 ? 14.186 -6.981 -23.640 1.00 73.44 94 GLY A O 1
ATOM 765 N N . HIS A 1 95 ? 14.254 -9.153 -23.117 1.00 79.75 95 HIS A N 1
ATOM 766 C CA . HIS A 1 95 ? 12.995 -9.098 -22.380 1.00 79.75 95 HIS A CA 1
ATOM 767 C C . HIS A 1 95 ? 13.226 -8.396 -21.044 1.00 79.75 95 HIS A C 1
ATOM 769 O O . HIS A 1 95 ? 14.152 -8.747 -20.318 1.00 79.75 95 HIS A O 1
ATOM 775 N N . GLN A 1 96 ? 12.351 -7.454 -20.689 1.00 84.81 96 GLN A N 1
ATOM 776 C CA . GLN A 1 96 ? 12.450 -6.776 -19.402 1.00 84.81 96 GLN A CA 1
ATOM 777 C C . GLN A 1 96 ? 12.295 -7.794 -18.251 1.00 84.81 96 GLN A C 1
ATOM 779 O O . GLN A 1 96 ? 11.248 -8.464 -18.172 1.00 84.81 96 GLN A O 1
ATOM 784 N N . PRO A 1 97 ? 13.283 -7.922 -17.351 1.00 92.44 97 PRO A N 1
ATOM 785 C CA . PRO A 1 97 ? 13.216 -8.833 -16.216 1.00 92.44 97 PRO A CA 1
ATOM 786 C C . PRO A 1 97 ? 12.158 -8.382 -15.195 1.00 92.44 97 PRO A C 1
ATOM 788 O O . PRO A 1 97 ? 11.590 -7.290 -15.270 1.00 92.44 97 PRO A O 1
ATOM 791 N N . TRP A 1 98 ? 11.845 -9.276 -14.267 1.00 95.69 98 TRP A N 1
ATOM 792 C CA . TRP A 1 98 ? 11.083 -9.024 -13.047 1.00 95.69 98 TRP A CA 1
ATOM 793 C C . TRP A 1 98 ? 12.028 -8.642 -11.896 1.00 95.69 98 TRP A C 1
ATOM 795 O O . TRP A 1 98 ? 13.234 -8.500 -12.105 1.00 95.69 98 TRP A O 1
ATOM 805 N N . LEU A 1 99 ? 11.502 -8.474 -10.678 1.00 95.81 99 LEU A N 1
ATOM 806 C CA . LEU A 1 99 ? 12.246 -7.900 -9.553 1.00 95.81 99 LEU A CA 1
ATOM 807 C C . LEU A 1 99 ? 13.567 -8.628 -9.267 1.00 95.81 99 LEU A C 1
ATOM 809 O O . LEU A 1 99 ? 14.572 -7.991 -8.971 1.00 95.81 99 LEU A O 1
ATOM 813 N N . CYS A 1 100 ? 13.569 -9.960 -9.355 1.00 93.62 100 CYS A N 1
ATOM 814 C CA . CYS A 1 100 ? 14.723 -10.790 -8.996 1.00 93.62 100 CYS A CA 1
ATOM 815 C C . CYS A 1 100 ? 15.322 -11.578 -10.174 1.00 93.62 100 CYS A C 1
ATOM 817 O O . CYS A 1 100 ? 16.119 -12.487 -9.945 1.00 93.62 100 CYS A O 1
ATOM 819 N N . GLY A 1 101 ? 14.951 -11.272 -11.421 1.00 90.69 101 GLY A N 1
ATOM 820 C CA . GLY A 1 101 ? 15.465 -11.967 -12.607 1.00 90.69 101 GLY A CA 1
ATOM 821 C C . GLY A 1 101 ? 14.434 -12.120 -13.722 1.00 90.69 101 GLY A C 1
ATOM 822 O O . GLY A 1 101 ? 13.398 -11.471 -13.719 1.00 90.69 101 GLY A O 1
ATOM 823 N N . GLU A 1 102 ? 14.702 -12.989 -14.694 1.00 91.38 102 GLU A N 1
ATOM 824 C CA . GLU A 1 102 ? 13.874 -13.118 -15.907 1.00 91.38 102 GLU A CA 1
ATOM 825 C C . GLU A 1 102 ? 12.470 -13.685 -15.653 1.00 91.38 102 GLU A C 1
ATOM 827 O O . GLU A 1 102 ? 11.521 -13.379 -16.380 1.00 91.38 102 GLU A O 1
ATOM 832 N N . PHE A 1 103 ? 12.319 -14.502 -14.610 1.00 92.81 103 PHE A N 1
ATOM 833 C CA . PHE A 1 103 ? 11.072 -15.187 -14.290 1.00 92.81 103 PHE A CA 1
ATOM 834 C C . PHE A 1 103 ? 10.327 -14.503 -13.152 1.00 92.81 103 PHE A C 1
ATOM 836 O O . PHE A 1 103 ? 10.918 -14.019 -12.191 1.00 92.81 103 PHE A O 1
ATOM 843 N N . PHE A 1 104 ? 9.000 -14.530 -13.242 1.00 95.19 104 PHE A N 1
ATOM 844 C CA . PHE A 1 104 ? 8.143 -14.031 -12.176 1.00 95.19 104 PHE A CA 1
ATOM 845 C C . PHE A 1 104 ? 8.166 -14.989 -10.990 1.00 95.19 104 PHE A C 1
ATOM 847 O O . PHE A 1 104 ? 7.789 -16.156 -11.113 1.00 95.19 104 PHE A O 1
ATOM 854 N N . SER A 1 105 ? 8.597 -14.474 -9.851 1.00 95.69 105 SER A N 1
ATOM 855 C CA . SER A 1 105 ? 8.925 -15.236 -8.656 1.00 95.69 105 SER A CA 1
ATOM 856 C C . SER A 1 105 ? 7.978 -14.927 -7.492 1.00 95.69 105 SER A C 1
ATOM 858 O O . SER A 1 105 ? 7.061 -14.108 -7.587 1.00 95.69 105 SER A O 1
ATOM 860 N N . LEU A 1 106 ? 8.218 -15.565 -6.344 1.00 96.75 106 LEU A N 1
ATOM 861 C CA . LEU A 1 106 ? 7.499 -15.268 -5.102 1.00 96.75 106 LEU A CA 1
ATOM 862 C C . LEU A 1 106 ? 7.704 -13.817 -4.629 1.00 96.75 106 LEU A C 1
ATOM 864 O O . LEU A 1 106 ? 6.796 -13.235 -4.026 1.00 96.75 106 LEU A O 1
ATOM 868 N N . ALA A 1 107 ? 8.869 -13.227 -4.914 1.00 96.94 107 ALA A N 1
ATOM 869 C CA . ALA A 1 107 ? 9.134 -11.828 -4.598 1.00 96.94 107 ALA A CA 1
ATOM 870 C C . ALA A 1 107 ? 8.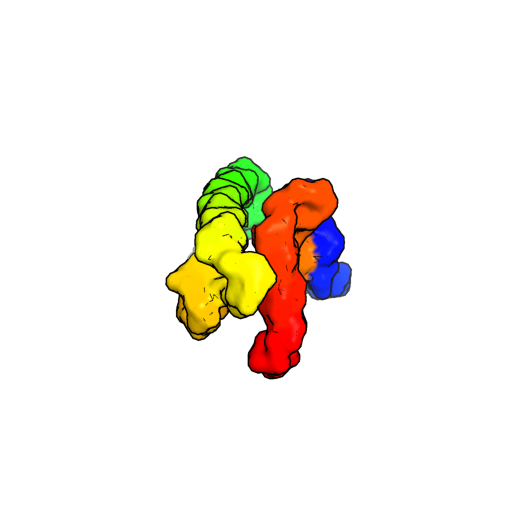176 -10.916 -5.380 1.00 96.94 107 ALA A C 1
ATOM 872 O O . ALA A 1 107 ? 7.572 -10.007 -4.812 1.00 96.94 107 ALA A O 1
ATOM 873 N N . ASP A 1 108 ? 7.936 -11.244 -6.650 1.00 97.38 108 ASP A N 1
ATOM 874 C CA . ASP A 1 108 ? 7.034 -10.498 -7.520 1.00 97.38 108 ASP A CA 1
ATOM 875 C C . ASP A 1 108 ? 5.564 -10.662 -7.130 1.00 97.38 108 ASP A C 1
ATOM 877 O O . ASP A 1 108 ? 4.815 -9.688 -7.170 1.00 97.38 108 ASP A O 1
ATOM 881 N N . VAL A 1 109 ? 5.151 -11.861 -6.693 1.00 96.69 109 VAL A N 1
ATOM 882 C CA . VAL A 1 109 ? 3.814 -12.097 -6.111 1.00 96.69 109 VAL A CA 1
ATOM 883 C C . VAL A 1 109 ? 3.604 -11.203 -4.890 1.00 96.69 109 VAL A C 1
ATOM 885 O O . VAL A 1 109 ? 2.604 -10.490 -4.802 1.00 96.69 109 VAL A O 1
ATOM 888 N N . SER A 1 110 ? 4.561 -11.224 -3.961 1.00 96.88 110 SER A N 1
ATOM 889 C CA . SER A 1 110 ? 4.494 -10.454 -2.717 1.00 96.88 110 SER A CA 1
ATOM 890 C C . SER A 1 110 ? 4.439 -8.952 -2.993 1.00 96.88 110 SER A C 1
ATOM 892 O O . SER A 1 110 ? 3.589 -8.250 -2.437 1.00 96.88 110 SER A O 1
ATOM 894 N N . LEU A 1 111 ? 5.293 -8.461 -3.897 1.00 97.50 111 LEU A N 1
ATOM 895 C CA . LEU A 1 111 ? 5.311 -7.058 -4.295 1.00 97.50 111 LEU A CA 1
ATOM 896 C C . LEU A 1 111 ? 4.014 -6.667 -5.016 1.00 97.50 111 LEU A C 1
ATOM 898 O O . LEU A 1 111 ? 3.393 -5.678 -4.640 1.00 97.50 111 LEU A O 1
ATOM 902 N N . ALA A 1 112 ? 3.548 -7.457 -5.986 1.00 97.00 112 ALA A N 1
ATOM 903 C CA . ALA A 1 112 ? 2.320 -7.197 -6.741 1.00 97.00 112 ALA A CA 1
ATOM 904 C C . ALA A 1 112 ? 1.094 -7.029 -5.831 1.00 97.00 112 ALA A C 1
ATOM 906 O O . ALA A 1 112 ? 0.363 -6.041 -5.938 1.00 97.00 112 ALA A O 1
ATOM 907 N N . VAL A 1 113 ? 0.890 -7.968 -4.902 1.00 96.06 113 VAL A N 1
ATOM 908 C CA . VAL A 1 113 ? -0.225 -7.918 -3.944 1.00 96.06 113 VAL A CA 1
ATOM 909 C C . VAL A 1 113 ? -0.077 -6.727 -2.997 1.00 96.06 113 VAL A C 1
ATOM 911 O O . VAL A 1 113 ? -1.060 -6.037 -2.719 1.00 96.06 113 VAL A O 1
ATOM 914 N N . THR A 1 114 ? 1.144 -6.438 -2.543 1.00 95.94 114 THR A N 1
ATOM 915 C CA . THR A 1 114 ? 1.422 -5.288 -1.671 1.00 95.94 114 THR A CA 1
ATOM 916 C C . THR A 1 114 ? 1.094 -3.969 -2.369 1.00 95.94 114 THR A C 1
ATOM 918 O O . THR A 1 114 ? 0.330 -3.171 -1.829 1.00 95.94 114 THR A O 1
ATOM 921 N N . LEU A 1 115 ? 1.591 -3.752 -3.590 1.00 96.25 115 LEU A N 1
ATOM 922 C CA . LEU A 1 115 ? 1.314 -2.544 -4.374 1.00 96.25 115 LEU A CA 1
ATOM 923 C C . LEU A 1 115 ? -0.179 -2.402 -4.670 1.00 96.25 115 LEU A C 1
ATOM 925 O O . LEU A 1 115 ? -0.751 -1.322 -4.507 1.00 96.25 115 LEU A O 1
ATOM 929 N N . HIS A 1 116 ? -0.855 -3.500 -5.006 1.00 95.69 116 HIS A N 1
ATOM 930 C CA . HIS A 1 116 ? -2.293 -3.445 -5.222 1.00 95.69 116 HIS A CA 1
ATOM 931 C C . HIS A 1 116 ? -3.053 -3.084 -3.950 1.00 95.69 116 HIS A C 1
ATOM 933 O O . HIS A 1 116 ? -3.964 -2.251 -4.001 1.00 95.69 116 HIS A O 1
ATOM 939 N N . ARG A 1 117 ? -2.642 -3.621 -2.797 1.00 93.25 117 ARG A N 1
ATOM 940 C CA . ARG A 1 117 ? -3.240 -3.264 -1.513 1.00 93.25 117 ARG A CA 1
ATOM 941 C C . ARG A 1 117 ? -3.008 -1.798 -1.169 1.00 93.25 117 ARG A C 1
ATOM 943 O O . ARG A 1 117 ? -3.953 -1.151 -0.730 1.00 93.25 117 ARG A O 1
ATOM 950 N N . LEU A 1 118 ? -1.806 -1.271 -1.403 1.00 93.12 1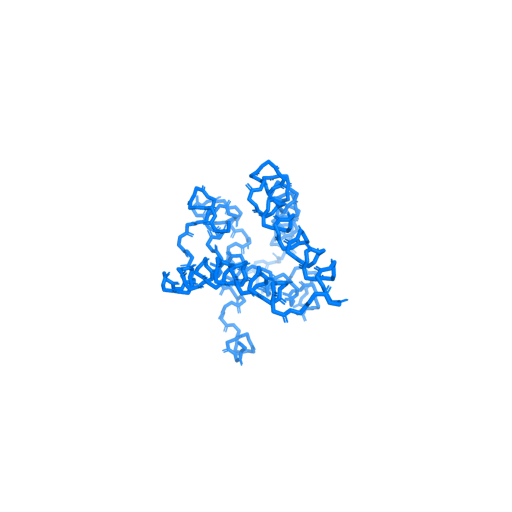18 LEU A N 1
ATOM 951 C CA . LEU A 1 118 ? -1.484 0.145 -1.210 1.00 93.12 118 LEU A CA 1
ATOM 952 C C . LEU A 1 118 ? -2.342 1.045 -2.108 1.00 93.12 118 LEU A C 1
ATOM 954 O O . LEU A 1 118 ? -2.885 2.037 -1.625 1.00 93.12 118 LEU A O 1
ATOM 958 N N . LYS A 1 119 ? -2.552 0.673 -3.379 1.00 92.75 119 LYS A N 1
ATOM 959 C CA . LYS A 1 119 ? -3.489 1.378 -4.268 1.00 92.75 119 LYS A CA 1
ATOM 960 C C . LYS A 1 119 ? -4.923 1.297 -3.753 1.00 92.75 119 LYS A C 1
ATOM 962 O O . LYS A 1 119 ? -5.614 2.306 -3.712 1.00 92.75 119 LYS A O 1
ATOM 967 N N . PHE A 1 120 ? -5.354 0.121 -3.302 1.00 90.75 120 PHE A N 1
ATOM 968 C CA . PHE A 1 120 ? -6.703 -0.096 -2.780 1.00 90.75 120 PHE A CA 1
ATOM 969 C C . PHE A 1 120 ? -7.022 0.794 -1.580 1.00 90.75 120 PHE A C 1
ATOM 971 O O . PHE A 1 120 ? -8.115 1.349 -1.517 1.00 90.75 120 PHE A O 1
ATOM 978 N N . ILE A 1 121 ? -6.070 0.974 -0.662 1.00 88.44 121 ILE A N 1
ATOM 979 C CA . ILE A 1 121 ? -6.256 1.817 0.527 1.00 88.44 121 ILE A CA 1
ATOM 980 C C . ILE A 1 121 ? -5.927 3.301 0.298 1.00 88.44 121 ILE A C 1
ATOM 982 O O . ILE A 1 121 ? -5.979 4.066 1.256 1.00 88.44 121 ILE A O 1
ATOM 986 N N . GLY A 1 122 ? -5.606 3.719 -0.932 1.00 89.69 122 GLY A N 1
ATOM 987 C CA . GLY A 1 122 ? -5.343 5.123 -1.269 1.00 89.69 122 GLY A CA 1
ATOM 988 C C . GLY A 1 122 ? -3.943 5.631 -0.905 1.00 89.69 122 GLY A C 1
ATOM 989 O O . GLY A 1 122 ? -3.747 6.818 -0.675 1.00 89.69 122 GLY A O 1
ATOM 990 N N . LEU A 1 123 ? -2.948 4.748 -0.812 1.00 91.06 123 LEU A N 1
ATOM 991 C CA . LEU A 1 123 ? -1.556 5.137 -0.541 1.00 91.06 123 LEU A CA 1
ATOM 992 C C . LEU A 1 123 ? -0.689 5.217 -1.802 1.00 91.06 123 LEU A C 1
ATOM 994 O O . LEU A 1 123 ? 0.421 5.737 -1.735 1.00 91.06 123 LEU A O 1
ATOM 998 N N . ALA A 1 124 ? -1.192 4.764 -2.956 1.00 91.25 124 ALA A N 1
ATOM 999 C CA . ALA A 1 124 ? -0.427 4.745 -4.205 1.00 91.25 124 ALA A CA 1
ATO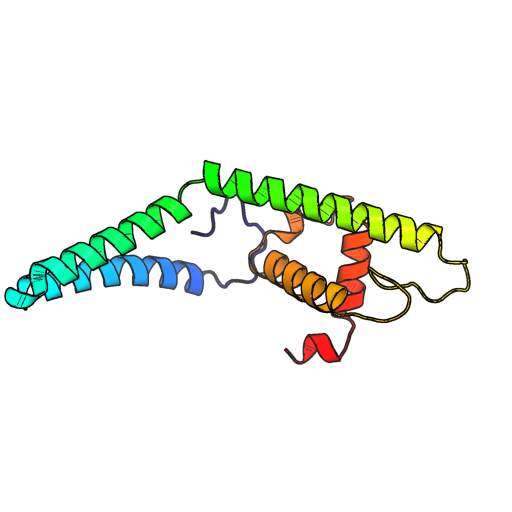M 1000 C C . ALA A 1 124 ? 0.163 6.115 -4.557 1.00 91.25 124 ALA A C 1
ATOM 1002 O O . ALA A 1 124 ? 1.363 6.202 -4.759 1.00 91.25 124 ALA A O 1
ATOM 1003 N N . ARG A 1 125 ? -0.630 7.196 -4.529 1.00 86.50 125 ARG A N 1
ATOM 1004 C CA . ARG A 1 125 ? -0.172 8.543 -4.919 1.00 86.50 125 ARG A CA 1
ATOM 1005 C C . ARG A 1 125 ? 0.972 9.086 -4.054 1.00 86.50 125 ARG A C 1
ATOM 1007 O O . ARG A 1 125 ? 1.782 9.875 -4.530 1.00 86.50 125 ARG A O 1
ATOM 1014 N N . ARG A 1 126 ? 1.043 8.677 -2.782 1.00 86.62 126 ARG A N 1
ATOM 1015 C CA . ARG A 1 126 ? 2.168 9.001 -1.887 1.00 86.62 126 ARG A CA 1
ATOM 1016 C C . ARG A 1 126 ? 3.385 8.129 -2.197 1.00 86.62 126 ARG A C 1
ATOM 1018 O O . ARG A 1 126 ? 4.518 8.567 -2.003 1.00 86.62 126 ARG A O 1
ATOM 1025 N N . SER A 1 127 ? 3.159 6.899 -2.641 1.00 89.81 127 SER A N 1
ATOM 1026 C CA . SER A 1 127 ? 4.180 5.868 -2.788 1.00 89.81 127 SER A CA 1
ATOM 1027 C C . SER A 1 127 ? 4.817 5.806 -4.184 1.00 89.81 127 SER A C 1
ATOM 1029 O O . SER A 1 127 ? 6.009 5.526 -4.255 1.00 89.81 127 SER A O 1
ATOM 1031 N N . TRP A 1 128 ? 4.102 6.079 -5.273 1.00 94.81 128 TRP A N 1
ATOM 1032 C CA . TRP A 1 128 ? 4.636 6.133 -6.643 1.00 94.81 128 TRP A CA 1
ATOM 1033 C C . TRP A 1 128 ? 3.727 6.954 -7.575 1.00 94.81 128 TRP A C 1
ATOM 1035 O O . TRP A 1 128 ? 2.600 7.302 -7.214 1.00 94.81 128 TRP A O 1
ATOM 1045 N N . GLY A 1 129 ? 4.221 7.265 -8.775 1.00 91.25 129 GLY A N 1
ATOM 1046 C CA . GLY A 1 129 ? 3.538 8.094 -9.770 1.00 91.25 129 GLY A CA 1
ATOM 1047 C C . GLY A 1 129 ? 3.899 9.578 -9.678 1.00 91.25 129 GLY A C 1
ATOM 1048 O O . GLY A 1 129 ? 4.574 10.019 -8.747 1.00 91.25 129 GLY A O 1
ATOM 1049 N N . ASN A 1 130 ? 3.471 10.369 -10.669 1.00 88.88 130 ASN A N 1
ATOM 1050 C CA . ASN A 1 130 ? 3.834 11.792 -10.812 1.00 88.88 130 ASN A CA 1
ATOM 1051 C C . ASN A 1 130 ? 5.357 12.045 -10.736 1.00 88.88 130 ASN A C 1
ATOM 1053 O O . ASN A 1 130 ? 5.803 13.024 -10.141 1.00 88.88 130 ASN A O 1
ATOM 1057 N N . GLY A 1 131 ? 6.159 11.133 -11.295 1.00 91.12 131 GLY A N 1
ATOM 1058 C CA . GLY A 1 131 ? 7.623 11.205 -11.266 1.00 91.12 131 GLY A CA 1
ATOM 1059 C C . GLY A 1 131 ? 8.287 10.573 -10.035 1.00 91.12 131 GLY A C 1
ATOM 1060 O O . GLY A 1 131 ? 9.508 10.440 -10.021 1.00 91.12 131 GLY A O 1
ATOM 1061 N N . LYS A 1 132 ? 7.531 10.137 -9.016 1.00 94.69 132 LYS A N 1
ATOM 1062 C CA . LYS A 1 132 ? 8.074 9.385 -7.871 1.00 94.69 132 LYS A CA 1
ATOM 1063 C C . LYS A 1 132 ? 8.123 7.889 -8.198 1.00 94.69 132 LYS A C 1
ATOM 1065 O O . LYS A 1 132 ? 7.087 7.309 -8.508 1.00 94.69 132 LYS A O 1
ATOM 1070 N N . ARG A 1 133 ? 9.300 7.265 -8.055 1.00 97.50 133 ARG A N 1
ATOM 1071 C CA . ARG A 1 133 ? 9.539 5.819 -8.277 1.00 97.50 133 ARG A CA 1
ATOM 1072 C C . ARG A 1 133 ? 8.984 5.318 -9.630 1.00 97.50 133 ARG A C 1
ATOM 1074 O O . ARG A 1 133 ? 8.053 4.508 -9.653 1.00 97.50 133 ARG A O 1
ATOM 1081 N N . PRO A 1 134 ? 9.488 5.858 -10.758 1.00 97.12 134 PRO A N 1
ATOM 1082 C CA . PRO A 1 134 ? 8.967 5.551 -12.090 1.00 97.12 134 PRO A CA 1
ATOM 1083 C C . PRO A 1 134 ? 9.135 4.077 -12.483 1.00 97.12 134 PRO A C 1
ATOM 1085 O O . PRO A 1 134 ? 8.278 3.539 -13.185 1.00 97.12 134 PRO A O 1
ATOM 1088 N N . ASN A 1 135 ? 10.192 3.395 -12.024 1.00 97.00 135 ASN A N 1
ATOM 1089 C CA . ASN A 1 135 ? 10.386 1.983 -12.356 1.00 97.00 135 ASN A CA 1
ATOM 1090 C C . ASN A 1 135 ? 9.354 1.105 -11.637 1.00 97.00 135 ASN A C 1
ATOM 1092 O O . ASN A 1 135 ? 8.815 0.169 -12.228 1.00 97.00 135 ASN A O 1
ATOM 1096 N N . LEU A 1 136 ? 9.022 1.440 -10.389 1.00 97.75 136 LEU A N 1
ATOM 1097 C CA . LEU A 1 136 ? 7.968 0.786 -9.620 1.00 97.75 136 LEU A CA 1
ATOM 1098 C C . LEU A 1 136 ? 6.575 1.021 -10.220 1.00 97.75 136 LEU A C 1
ATOM 1100 O O . LEU A 1 136 ? 5.768 0.090 -10.264 1.00 97.75 136 LEU A O 1
ATOM 1104 N N . GLU A 1 137 ? 6.298 2.231 -10.714 1.00 97.19 137 GLU A N 1
ATOM 1105 C CA . GLU A 1 137 ? 5.064 2.533 -11.453 1.00 97.19 137 GLU A CA 1
ATOM 1106 C C . GLU A 1 137 ? 4.950 1.663 -12.715 1.00 97.19 137 GLU A C 1
ATOM 1108 O O . GLU A 1 137 ? 3.969 0.933 -12.873 1.00 97.19 137 GLU A O 1
ATOM 1113 N N . ALA A 1 138 ? 5.991 1.646 -13.554 1.00 96.25 138 ALA A N 1
ATOM 1114 C CA . ALA A 1 138 ? 6.031 0.830 -14.767 1.00 96.25 138 ALA A CA 1
ATOM 1115 C C . ALA A 1 138 ? 5.909 -0.677 -14.468 1.00 96.25 138 ALA A C 1
ATOM 1117 O O . ALA A 1 138 ? 5.186 -1.406 -15.157 1.00 96.25 138 ALA A O 1
ATOM 1118 N N . TYR A 1 139 ? 6.577 -1.150 -13.411 1.00 97.31 139 TYR A N 1
ATOM 1119 C CA . TYR A 1 139 ? 6.463 -2.523 -12.925 1.00 97.31 139 TYR A CA 1
ATOM 1120 C C . TYR A 1 139 ? 5.016 -2.858 -12.538 1.00 97.31 139 TYR A C 1
ATOM 1122 O O . TYR A 1 139 ? 4.486 -3.894 -12.948 1.00 97.31 139 TYR A O 1
ATOM 1130 N N . TYR A 1 140 ? 4.350 -1.987 -11.776 1.00 97.12 140 TYR A N 1
ATOM 1131 C CA . TYR A 1 140 ? 2.978 -2.225 -11.336 1.00 97.12 140 TYR A CA 1
ATOM 1132 C C . TYR A 1 140 ? 1.988 -2.220 -12.507 1.00 97.12 140 TYR A C 1
ATOM 1134 O O . TYR A 1 140 ? 1.123 -3.094 -12.583 1.00 97.12 140 TYR A O 1
ATOM 1142 N N . ASP A 1 141 ? 2.159 -1.323 -13.477 1.00 96.00 141 ASP A N 1
ATOM 1143 C CA . ASP A 1 141 ? 1.360 -1.318 -14.705 1.00 96.00 141 ASP A CA 1
ATOM 1144 C C . ASP A 1 141 ? 1.548 -2.600 -15.529 1.00 96.00 141 ASP A C 1
ATOM 1146 O O . ASP A 1 141 ? 0.600 -3.111 -16.135 1.00 96.00 141 ASP A O 1
ATOM 1150 N N . ARG A 1 142 ? 2.758 -3.172 -15.532 1.00 95.81 142 ARG A N 1
ATOM 1151 C CA . ARG A 1 142 ? 3.027 -4.481 -16.141 1.00 95.81 142 ARG A CA 1
ATOM 1152 C C . ARG A 1 142 ? 2.348 -5.617 -15.373 1.00 95.81 142 ARG A C 1
ATOM 1154 O O . ARG A 1 142 ? 1.766 -6.501 -16.003 1.00 95.81 142 ARG A O 1
ATOM 1161 N N . VAL A 1 143 ? 2.387 -5.600 -14.038 1.00 96.19 143 VAL A N 1
ATOM 1162 C CA . VAL A 1 143 ? 1.671 -6.565 -13.182 1.00 96.19 143 VAL A CA 1
ATOM 1163 C C . VAL A 1 143 ? 0.176 -6.531 -13.474 1.00 96.19 143 VAL A C 1
ATOM 1165 O O . VAL A 1 143 ? -0.420 -7.587 -13.698 1.00 96.19 143 VAL A O 1
ATOM 1168 N N . LEU A 1 144 ? -0.406 -5.332 -13.545 1.00 94.75 144 LEU A N 1
ATOM 1169 C CA . LEU A 1 144 ? -1.821 -5.138 -13.834 1.00 94.75 144 LEU A CA 1
ATOM 1170 C C . LEU A 1 144 ? -2.232 -5.715 -15.181 1.00 94.75 144 LEU A C 1
ATOM 1172 O O . LEU A 1 144 ? -3.385 -6.059 -15.316 1.00 94.75 144 LEU A O 1
ATOM 1176 N N . LYS A 1 145 ? -1.339 -5.878 -16.162 1.00 94.69 145 LYS A N 1
ATOM 1177 C CA . LYS A 1 145 ? -1.669 -6.494 -17.462 1.00 94.69 145 LYS A CA 1
ATOM 1178 C C . LYS A 1 145 ? -1.665 -8.028 -17.432 1.00 94.69 145 LYS A C 1
ATOM 1180 O O . LYS A 1 145 ? -2.107 -8.661 -18.391 1.00 94.69 145 LYS A O 1
ATOM 1185 N N . ARG A 1 146 ? -1.187 -8.669 -16.357 1.00 93.62 146 ARG A N 1
ATOM 1186 C CA . ARG A 1 146 ? -1.125 -10.138 -16.268 1.00 93.62 146 ARG A CA 1
ATOM 1187 C C . ARG A 1 146 ? -2.510 -10.736 -16.055 1.00 93.62 146 ARG A C 1
ATOM 1189 O O . ARG A 1 146 ? -3.187 -10.438 -15.074 1.00 93.62 146 ARG A O 1
ATOM 1196 N N . GLN A 1 147 ? -2.903 -11.680 -16.907 1.00 91.56 147 GLN A N 1
ATOM 1197 C CA . GLN A 1 147 ? -4.197 -12.366 -16.787 1.00 91.56 147 GLN A CA 1
ATOM 1198 C C . GLN A 1 147 ? -4.376 -13.087 -15.444 1.00 91.56 147 GLN A C 1
ATOM 1200 O O . GLN A 1 147 ? -5.471 -13.099 -14.897 1.00 91.56 147 GLN A O 1
ATOM 1205 N N . THR A 1 148 ? -3.309 -13.676 -14.894 1.00 91.38 148 THR A N 1
ATOM 1206 C CA . THR A 1 148 ? -3.367 -14.372 -13.598 1.00 91.38 148 THR A CA 1
ATOM 1207 C C . THR A 1 148 ? -3.643 -13.428 -12.435 1.00 91.38 148 THR A C 1
ATOM 1209 O O . THR A 1 148 ? -4.202 -13.867 -11.440 1.00 91.38 148 THR A O 1
ATOM 1212 N N . PHE A 1 149 ? -3.258 -12.155 -12.554 1.00 90.56 149 PHE A N 1
ATOM 1213 C CA . PHE A 1 149 ? -3.474 -11.157 -11.513 1.00 90.56 149 PHE A CA 1
ATOM 1214 C C . PHE A 1 149 ? -4.933 -10.684 -11.479 1.00 90.56 149 PHE A C 1
ATOM 1216 O O . PHE A 1 149 ? -5.508 -10.580 -10.410 1.00 90.56 149 PHE A O 1
ATOM 1223 N N . HIS A 1 150 ? -5.561 -10.499 -12.644 1.00 82.69 150 HIS A N 1
ATOM 1224 C CA . HIS A 1 150 ? -6.965 -10.073 -12.757 1.00 82.69 150 HIS A CA 1
ATOM 1225 C C . HIS A 1 150 ? -7.997 -11.091 -12.258 1.00 82.69 150 HIS A C 1
ATOM 1227 O O . HIS A 1 150 ? -9.162 -10.747 -12.087 1.00 82.69 150 HIS A O 1
ATOM 1233 N N . LYS A 1 151 ? -7.612 -12.364 -12.126 1.00 78.19 151 LYS A N 1
ATOM 1234 C CA . LYS A 1 151 ? -8.522 -13.435 -11.692 1.00 78.19 151 LYS A CA 1
ATOM 1235 C C . LYS A 1 151 ? -8.750 -13.452 -10.174 1.00 78.19 151 LYS A C 1
ATOM 1237 O O . LYS A 1 151 ? -9.505 -14.304 -9.711 1.00 78.19 151 LYS A O 1
ATOM 1242 N N . VAL A 1 152 ? -8.074 -12.577 -9.429 1.00 62.28 152 VAL A N 1
ATOM 1243 C CA . VAL A 1 152 ? -8.060 -12.498 -7.960 1.00 62.28 152 VAL A CA 1
ATOM 1244 C C . VAL A 1 152 ? -8.626 -11.153 -7.529 1.00 62.28 152 VAL A C 1
ATOM 1246 O O . VAL A 1 152 ? -9.384 -11.143 -6.536 1.00 62.28 152 VAL A O 1
#

InterPro domains:
  IPR010987 Glutathione S-transferase, C-terminal-like [PS50405] (13-152)
  IPR036282 Glutathione S-transferase, C-terminal domain superfamily [SSF47616] (65-151)

Secondary structure (DSSP, 8-state):
---TTT--S-SS-HHHHHHHHHHHHHHHHHHHHHHHH-GGGHHHHHHHHHHHHHHHHHHH-HHHHHHHHHHHHHHHHHHHHHHHHHHHHS-TTSPPPBTTBSS--HHHHHHHHHHHHHHHTT-HHHHSBTTBSHHHHHHHHHHHT-HHHHT-

Radius of gyration: 21.37 Å; chains: 1; bounding box: 49×29×64 Å

Sequence (152 aa):
ILHPELAVDSMIPAYATTRIRSQIGNTESELKKLAEENPDLQDAYIAKQKRLKSKLMDHDNIKYLQKILDELEKVLDQVETELQRRNEETPENGHQPWLCGEFFSLADVSLAVTLHRLKFIGLARRSWGNGKRPNLEAYYDRVLKRQTFHKV

Organism: Micrurus surinamensis (NCBI:txid129470)